Protein AF-L0S6R4-F1 (afdb_monomer_lite)

Organism: Tepidanaerobacter acetatoxydans (strain DSM 21804 / JCM 16047 / Re1) (NCBI:txid1209989)

Foldseek 3Di:
DAAEAELVNVVVVQPAQEEEAEANYDYDPRNLQVCVVSNHFYYHHNRTDDRNPPPPVPVLPDDDDDDDDDDDVCPVVVVVVVCVVVVND

Sequence (89 aa):
MEILVTLDVLKQHKGEEIIEFPPGTLITKEARIYAAKQGMKLYVGKQQVPEPGYSNGISSVRAVISVIGEDRVGIIAGISDVLAKSNVD

Radius of gyration: 22.95 Å; chains: 1; bounding box: 52×25×52 Å

Structure (mmCIF, N/CA/C/O backbone):
data_AF-L0S6R4-F1
#
_entry.id   AF-L0S6R4-F1
#
loop_
_atom_site.group_PDB
_atom_site.id
_atom_site.type_symbol
_atom_site.label_atom_id
_atom_site.label_alt_id
_atom_site.label_comp_id
_atom_site.label_asym_id
_atom_site.label_entity_id
_atom_site.label_seq_id
_atom_site.pdbx_PDB_ins_code
_atom_site.Cartn_x
_atom_site.Cartn_y
_atom_site.Cartn_z
_atom_site.occupancy
_atom_site.B_iso_or_equiv
_atom_site.auth_seq_id
_atom_site.auth_comp_id
_atom_site.auth_asym_id
_atom_site.auth_atom_id
_atom_site.pdbx_PDB_model_num
ATOM 1 N N . MET A 1 1 ? -23.303 -7.856 3.529 1.00 56.94 1 MET A N 1
ATOM 2 C CA . MET A 1 1 ? -23.160 -6.386 3.573 1.00 56.94 1 MET A CA 1
ATOM 3 C C . MET A 1 1 ? -21.765 -6.105 4.084 1.00 56.94 1 MET A C 1
ATOM 5 O O . MET A 1 1 ? -21.446 -6.593 5.158 1.00 56.94 1 MET A O 1
ATOM 9 N N . GLU A 1 2 ? -20.939 -5.418 3.302 1.00 69.81 2 GLU A N 1
ATOM 10 C CA . GLU A 1 2 ? -19.615 -4.964 3.743 1.00 69.81 2 GLU A CA 1
ATOM 11 C C . GLU A 1 2 ? -19.752 -3.533 4.269 1.00 69.81 2 GLU A C 1
ATOM 13 O O . GLU A 1 2 ? -20.358 -2.689 3.608 1.00 69.81 2 GLU A O 1
ATOM 18 N N . ILE A 1 3 ? -19.243 -3.265 5.471 1.00 84.31 3 ILE A N 1
ATOM 19 C CA . ILE A 1 3 ? -19.258 -1.925 6.078 1.00 84.31 3 ILE A CA 1
ATOM 20 C C . ILE A 1 3 ? -17.844 -1.361 5.966 1.00 84.31 3 ILE A C 1
ATOM 22 O O . ILE A 1 3 ? -16.905 -1.986 6.443 1.00 84.31 3 ILE A O 1
ATOM 26 N N . LEU A 1 4 ? -17.666 -0.199 5.335 1.00 87.94 4 LEU A N 1
ATOM 27 C CA . LEU A 1 4 ? -16.353 0.434 5.191 1.00 87.94 4 LEU A CA 1
ATOM 28 C C . LEU A 1 4 ? -16.171 1.532 6.242 1.00 87.94 4 LEU A C 1
ATOM 30 O O . LEU A 1 4 ? -16.869 2.544 6.223 1.00 87.94 4 LEU A O 1
ATOM 34 N N . VAL A 1 5 ? -15.194 1.357 7.125 1.00 89.50 5 VAL A N 1
ATOM 35 C CA . VAL A 1 5 ? -14.798 2.348 8.128 1.00 89.50 5 VAL A CA 1
ATOM 36 C C . VAL A 1 5 ? -13.590 3.116 7.616 1.00 89.50 5 VAL A C 1
ATOM 38 O O . VAL A 1 5 ? -12.492 2.574 7.455 1.00 89.50 5 VAL A O 1
ATOM 41 N N . THR A 1 6 ? -13.806 4.403 7.368 1.00 90.50 6 THR A N 1
ATOM 42 C CA . THR A 1 6 ? -12.782 5.354 6.938 1.00 90.50 6 THR A CA 1
ATOM 43 C C . THR A 1 6 ? -12.284 6.191 8.115 1.00 90.50 6 THR A C 1
ATOM 45 O O . THR A 1 6 ? -12.801 6.129 9.233 1.00 90.50 6 THR A O 1
ATOM 48 N N . LEU A 1 7 ? -11.261 7.008 7.861 1.00 88.44 7 LEU A N 1
ATOM 49 C CA . LEU A 1 7 ? -10.696 7.920 8.851 1.00 88.44 7 LEU A CA 1
ATOM 50 C C . LEU A 1 7 ? -11.752 8.850 9.472 1.00 88.44 7 LEU A C 1
ATOM 52 O O . LEU A 1 7 ? -11.705 9.112 10.671 1.00 88.44 7 LEU A O 1
ATOM 56 N N . ASP A 1 8 ? -12.690 9.355 8.673 1.00 89.19 8 ASP A N 1
ATOM 57 C CA . ASP A 1 8 ? -13.675 10.326 9.155 1.00 89.19 8 ASP A CA 1
ATOM 58 C C . ASP A 1 8 ? -14.685 9.704 10.117 1.00 89.19 8 ASP A C 1
ATOM 60 O O . ASP A 1 8 ? -15.104 10.370 11.058 1.00 89.19 8 ASP A O 1
ATOM 64 N N . VAL A 1 9 ? -14.983 8.411 9.954 1.00 87.94 9 VAL A N 1
ATOM 65 C CA . VAL A 1 9 ? -15.790 7.649 10.915 1.00 87.94 9 VAL A CA 1
ATOM 66 C C . VAL A 1 9 ? -15.061 7.571 12.259 1.00 87.94 9 VAL A C 1
ATOM 68 O O . VAL A 1 9 ? -15.634 7.907 13.288 1.00 87.94 9 VAL A O 1
ATOM 71 N N . LEU A 1 10 ? -13.766 7.237 12.271 1.00 88.12 10 LEU A N 1
ATOM 72 C CA . LEU A 1 10 ? -13.000 7.158 13.525 1.00 88.12 10 LEU A CA 1
ATOM 73 C C . LEU A 1 10 ? -12.812 8.510 14.223 1.00 88.12 10 LEU A C 1
ATOM 75 O O . LEU A 1 10 ? -12.729 8.556 15.447 1.00 88.12 10 LEU A O 1
ATOM 79 N N . LYS A 1 11 ? -12.776 9.622 13.482 1.00 87.69 11 LYS A N 1
ATOM 80 C CA . LYS A 1 11 ? -12.724 10.965 14.087 1.00 87.69 11 LYS A CA 1
ATOM 81 C C . LYS A 1 11 ? -13.985 11.307 14.885 1.00 87.69 11 LYS A C 1
ATOM 83 O O . LYS A 1 11 ? -13.903 12.154 15.771 1.00 87.69 11 LYS A O 1
ATOM 88 N N . GLN A 1 12 ? -15.130 10.695 14.575 1.00 87.62 12 GLN A N 1
ATOM 89 C CA . GLN A 1 12 ? -16.374 10.909 15.326 1.00 87.62 12 GLN A CA 1
ATOM 90 C C . GLN A 1 12 ? -16.332 10.238 16.705 1.00 87.62 12 GLN A C 1
ATOM 92 O O . GLN A 1 12 ? -16.944 10.741 17.639 1.00 87.62 12 GLN A O 1
ATOM 97 N N . HIS A 1 13 ? -15.526 9.185 16.855 1.00 81.75 13 HIS A N 1
ATOM 98 C CA . HIS A 1 13 ? -15.298 8.444 18.102 1.00 81.75 13 HIS A CA 1
ATOM 99 C C . HIS A 1 13 ? -14.086 8.969 18.893 1.00 81.75 13 HIS A C 1
ATOM 101 O O . HIS A 1 13 ? -13.392 8.238 19.604 1.00 81.75 13 HIS A O 1
ATOM 107 N N . LYS A 1 14 ? -13.762 10.258 18.736 1.00 76.19 14 LYS A N 1
ATOM 108 C CA . LYS A 1 14 ? -12.584 10.863 19.361 1.00 76.19 14 LYS A CA 1
ATOM 109 C C . LYS A 1 14 ? -12.716 10.852 20.888 1.00 76.19 14 LYS A C 1
ATOM 111 O O . LYS A 1 14 ? -13.571 11.535 21.440 1.00 76.19 14 LYS A O 1
ATOM 116 N N . GLY A 1 15 ? -11.797 10.151 21.552 1.00 77.06 15 GLY A N 1
ATOM 117 C CA . GLY A 1 15 ? -11.746 10.027 23.014 1.00 77.06 15 GLY A CA 1
ATOM 118 C C . GLY A 1 15 ? -12.177 8.658 23.541 1.00 77.06 15 GLY A C 1
ATOM 119 O O . GLY A 1 15 ? -11.990 8.393 24.724 1.00 77.06 15 GLY A O 1
ATOM 120 N N . GLU A 1 16 ? -12.699 7.779 22.683 1.00 85.88 16 GLU A N 1
ATOM 121 C CA . GLU A 1 16 ? -12.972 6.387 23.040 1.00 85.88 16 GLU A CA 1
ATOM 122 C C . GLU A 1 16 ? -11.684 5.554 22.971 1.00 85.88 16 GLU A C 1
ATOM 124 O O . GLU A 1 16 ? -10.959 5.599 21.980 1.00 85.88 16 GLU A O 1
ATOM 129 N N . GLU A 1 17 ? -11.387 4.781 24.018 1.00 84.31 17 GLU A N 1
ATOM 130 C CA . GLU A 1 17 ? -10.195 3.918 24.059 1.00 84.31 17 GLU A CA 1
ATOM 131 C C . GLU A 1 17 ? -10.411 2.600 23.293 1.00 84.31 17 GLU A C 1
ATOM 133 O O . GLU A 1 17 ? -9.464 2.015 22.768 1.00 84.31 17 GLU A O 1
ATOM 138 N N . ILE A 1 18 ? -11.657 2.124 23.211 1.00 89.19 18 ILE A N 1
ATOM 139 C CA . ILE A 1 18 ? -12.027 0.852 22.583 1.00 89.19 18 ILE A CA 1
ATOM 140 C C . ILE A 1 18 ? -13.232 1.082 21.676 1.00 89.19 18 ILE A C 1
ATOM 142 O O . ILE A 1 18 ? -14.261 1.555 22.145 1.00 89.19 18 ILE A O 1
ATOM 146 N N . ILE A 1 19 ? -13.109 0.706 20.402 1.00 90.25 19 ILE A N 1
ATOM 147 C CA . ILE A 1 19 ? -14.177 0.833 19.402 1.00 90.25 19 ILE A CA 1
ATOM 148 C C . ILE A 1 19 ? -14.423 -0.540 18.775 1.00 90.25 19 ILE A C 1
ATOM 150 O O . ILE A 1 19 ? -13.498 -1.158 18.240 1.00 90.25 19 ILE A O 1
ATOM 154 N N . GLU A 1 20 ? -15.669 -1.010 18.818 1.00 91.50 20 GLU A N 1
ATOM 155 C CA . GLU A 1 20 ? -16.091 -2.295 18.254 1.00 91.50 20 GLU A CA 1
ATOM 156 C C . GLU A 1 20 ? -17.038 -2.085 17.068 1.00 91.50 20 GLU A C 1
ATOM 158 O O . GLU A 1 20 ? -18.048 -1.389 17.158 1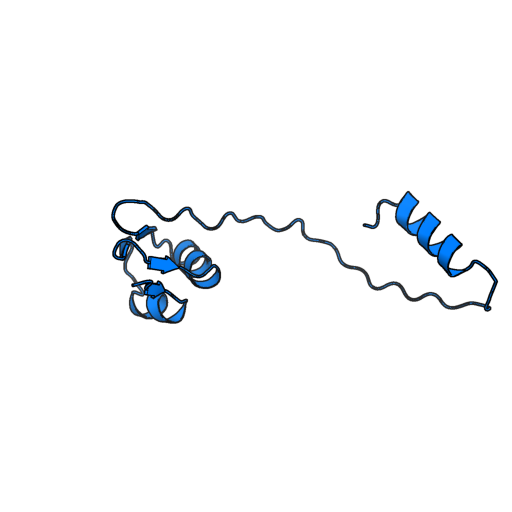.00 91.50 20 GLU A O 1
ATOM 163 N N . PHE A 1 21 ? -16.709 -2.713 15.944 1.00 90.38 21 PHE A N 1
ATOM 164 C CA . PHE A 1 21 ? -17.520 -2.728 14.734 1.00 90.38 21 PHE A CA 1
ATOM 165 C C . PHE A 1 21 ? -18.125 -4.115 14.510 1.00 90.38 21 PHE A C 1
ATOM 167 O O . PHE A 1 21 ? -17.519 -5.115 14.889 1.00 90.38 21 PHE A O 1
ATOM 174 N N . PRO A 1 22 ? -19.287 -4.231 13.849 1.00 89.56 22 PRO A N 1
ATOM 175 C CA . PRO A 1 22 ? -19.879 -5.531 13.547 1.00 89.56 22 PRO A CA 1
ATOM 176 C C . PRO A 1 22 ? -19.000 -6.376 12.597 1.00 89.56 22 PRO A C 1
ATOM 178 O O . PRO A 1 22 ? -18.221 -5.825 11.811 1.00 89.56 22 PRO A O 1
ATOM 181 N N . PRO A 1 23 ? -19.133 -7.719 12.614 1.00 88.12 23 PRO A N 1
ATOM 182 C CA . PRO A 1 23 ? -18.467 -8.600 11.652 1.00 88.12 23 PRO A CA 1
ATOM 183 C C . PRO A 1 23 ? -18.784 -8.218 10.197 1.00 88.12 23 PRO A C 1
ATOM 185 O O . PRO A 1 23 ? -19.905 -7.822 9.889 1.00 88.12 23 PRO A O 1
ATOM 188 N N . GLY A 1 24 ? -17.809 -8.361 9.293 1.00 86.38 24 GLY A N 1
ATOM 189 C CA . GLY A 1 24 ? -17.943 -7.922 7.892 1.00 86.38 24 GLY A CA 1
ATOM 190 C C . GLY A 1 24 ? -17.578 -6.450 7.657 1.00 86.38 24 GLY A C 1
ATOM 191 O O . GLY A 1 24 ? -17.827 -5.914 6.577 1.00 86.38 24 GLY A O 1
ATOM 192 N N . THR A 1 25 ? -16.979 -5.798 8.657 1.00 90.38 25 THR A N 1
ATOM 193 C CA . THR A 1 25 ? -16.444 -4.440 8.537 1.00 90.38 25 THR A CA 1
ATOM 194 C C . THR A 1 25 ? -15.013 -4.454 7.993 1.00 90.38 25 THR A C 1
ATOM 196 O O . THR A 1 25 ? -14.146 -5.157 8.511 1.00 90.38 25 THR A O 1
ATOM 199 N N . LEU A 1 26 ? -14.753 -3.635 6.976 1.00 88.06 26 LEU A N 1
ATOM 200 C CA . LEU A 1 26 ? -13.433 -3.331 6.437 1.00 88.06 26 LEU A CA 1
ATOM 201 C C . LEU A 1 26 ? -12.976 -1.976 6.970 1.00 88.06 26 LEU A C 1
ATOM 203 O O . LEU A 1 26 ? -13.691 -0.985 6.866 1.00 88.06 26 LEU A O 1
ATOM 207 N N . ILE A 1 27 ? -11.765 -1.917 7.515 1.00 89.50 27 ILE A N 1
ATOM 208 C CA . ILE A 1 27 ? -11.189 -0.683 8.058 1.00 89.50 27 ILE A CA 1
ATOM 209 C C . ILE A 1 27 ? -10.024 -0.270 7.167 1.00 89.50 27 ILE A C 1
ATOM 211 O O . ILE A 1 27 ? -9.107 -1.063 6.923 1.00 89.50 27 ILE A O 1
ATOM 215 N N . THR A 1 28 ? -10.035 0.974 6.687 1.00 88.50 28 THR A N 1
ATOM 216 C CA . THR A 1 28 ? -8.960 1.454 5.812 1.00 88.50 28 THR A CA 1
ATOM 217 C C . THR A 1 28 ? -7.619 1.531 6.545 1.00 88.50 28 THR A C 1
ATOM 219 O O . THR A 1 28 ? -7.528 1.540 7.778 1.00 88.50 28 THR A O 1
ATOM 222 N N . LYS A 1 29 ? -6.522 1.570 5.782 1.00 86.25 29 LYS A N 1
ATOM 223 C CA . LYS A 1 29 ? -5.169 1.667 6.346 1.00 86.25 29 LYS A CA 1
ATOM 224 C C . LYS A 1 29 ? -4.997 2.961 7.144 1.00 86.25 29 LYS A C 1
ATOM 226 O O . LYS A 1 29 ? -4.447 2.941 8.240 1.00 86.25 29 LYS A O 1
ATOM 231 N N . GLU A 1 30 ? -5.507 4.064 6.617 1.00 86.25 30 GLU A N 1
ATOM 232 C CA . GLU A 1 30 ? -5.436 5.401 7.205 1.00 86.25 30 GLU A CA 1
ATOM 233 C C . GLU A 1 30 ? -6.201 5.455 8.529 1.00 86.25 30 GLU A C 1
ATOM 235 O O . GLU A 1 30 ? -5.707 6.014 9.507 1.00 86.25 30 GLU A O 1
ATOM 240 N N . ALA A 1 31 ? -7.375 4.818 8.574 1.00 88.50 31 ALA A N 1
ATOM 241 C CA . ALA A 1 31 ? -8.189 4.690 9.774 1.00 88.50 31 ALA A CA 1
ATOM 242 C C . ALA A 1 31 ? -7.440 3.911 10.872 1.00 88.50 31 ALA A C 1
ATOM 244 O O . ALA A 1 31 ? -7.306 4.395 11.996 1.00 88.50 31 ALA A O 1
ATOM 245 N N . ARG A 1 32 ? -6.838 2.762 10.530 1.00 87.62 32 ARG A N 1
ATOM 246 C CA . ARG A 1 32 ? -6.004 1.989 11.469 1.00 87.62 32 ARG A CA 1
ATOM 247 C C . ARG A 1 32 ? -4.818 2.793 12.009 1.00 87.62 32 ARG A C 1
ATOM 249 O O . ARG A 1 32 ? -4.539 2.737 13.202 1.00 87.62 32 ARG A O 1
ATOM 256 N N . ILE A 1 33 ? -4.135 3.555 11.150 1.00 86.31 33 ILE A N 1
ATOM 257 C CA . ILE A 1 33 ? -3.005 4.413 11.554 1.00 86.31 33 ILE A CA 1
ATOM 258 C C . ILE A 1 33 ? -3.467 5.501 12.523 1.00 86.31 33 ILE A C 1
ATOM 260 O O . ILE A 1 33 ? -2.786 5.781 13.508 1.00 86.31 33 ILE A O 1
ATOM 264 N N . TYR A 1 34 ? -4.613 6.122 12.256 1.00 87.50 34 TYR A N 1
ATOM 265 C CA . TYR A 1 34 ? -5.168 7.141 13.136 1.00 87.50 34 TYR A CA 1
ATOM 266 C C . TYR A 1 34 ? -5.536 6.579 14.509 1.00 87.50 34 TYR A C 1
ATOM 268 O O . TYR A 1 34 ? -5.115 7.150 15.513 1.00 87.50 34 TYR A O 1
ATOM 276 N N . ALA A 1 35 ? -6.234 5.441 14.552 1.00 88.44 35 ALA A N 1
ATOM 277 C CA . ALA A 1 35 ? -6.571 4.762 15.800 1.00 88.44 35 ALA A CA 1
ATOM 278 C C . ALA A 1 35 ? -5.323 4.455 16.637 1.00 88.44 35 ALA A C 1
ATOM 280 O O . ALA A 1 35 ? -5.256 4.858 17.796 1.00 88.44 35 ALA A O 1
ATOM 281 N N . ALA A 1 36 ? -4.292 3.861 16.027 1.00 85.50 36 ALA A N 1
ATOM 282 C CA . ALA A 1 36 ? -3.032 3.566 16.711 1.00 85.50 36 ALA A CA 1
ATOM 283 C C . ALA A 1 36 ? -2.358 4.831 17.274 1.00 85.50 36 ALA A C 1
ATOM 285 O O . ALA A 1 36 ? -1.898 4.839 18.413 1.00 85.50 36 ALA A O 1
ATOM 286 N N . LYS A 1 37 ? -2.346 5.94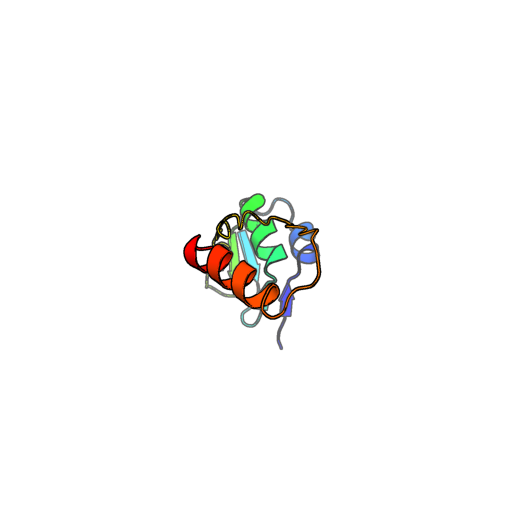1 16.519 1.00 84.94 37 LYS A N 1
ATOM 287 C CA . LYS A 1 37 ? -1.798 7.229 16.988 1.00 84.94 37 LYS A CA 1
ATOM 288 C C . LYS A 1 37 ? -2.577 7.843 18.149 1.00 84.94 37 LYS A C 1
ATOM 290 O O . LYS A 1 37 ? -2.008 8.632 18.896 1.00 84.94 37 LYS A O 1
ATOM 295 N N . GLN A 1 38 ? -3.871 7.561 18.252 1.00 85.62 38 GLN A N 1
ATOM 296 C CA . GLN A 1 38 ? -4.731 8.055 19.327 1.00 85.62 38 GLN A CA 1
ATOM 297 C C . G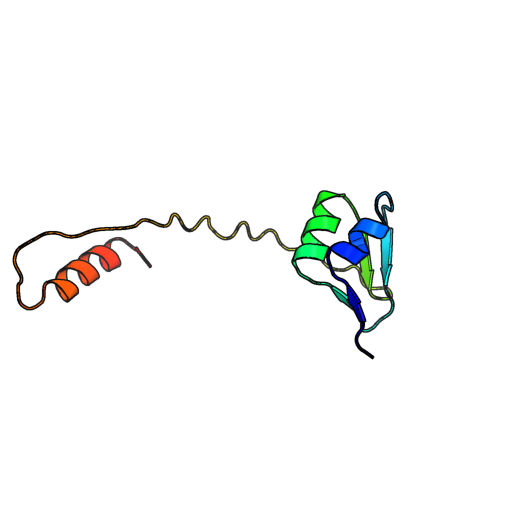LN A 1 38 ? -4.840 7.067 20.500 1.00 85.62 38 GLN A C 1
ATOM 299 O O . GLN A 1 38 ? -5.556 7.354 21.452 1.00 85.62 38 GLN A O 1
ATOM 304 N N . GLY A 1 39 ? -4.148 5.920 20.448 1.00 84.69 39 GLY A N 1
ATOM 305 C CA . GLY A 1 39 ? -4.242 4.877 21.473 1.00 84.69 39 GLY A CA 1
ATOM 306 C C . GLY A 1 39 ? -5.570 4.111 21.467 1.00 84.69 39 GLY A C 1
ATOM 307 O O . GLY A 1 39 ? -5.913 3.484 22.463 1.00 84.69 39 GLY A O 1
ATOM 308 N N . MET A 1 40 ? -6.320 4.159 20.363 1.00 88.88 40 MET A N 1
ATOM 309 C CA . MET A 1 40 ? -7.610 3.481 20.218 1.00 88.88 40 MET A CA 1
ATOM 310 C C . MET A 1 40 ? -7.408 2.014 19.821 1.00 88.88 40 MET A C 1
ATOM 312 O O . MET A 1 40 ? -6.728 1.713 18.836 1.00 88.88 40 MET A O 1
ATOM 316 N N . LYS A 1 41 ? -8.063 1.095 20.531 1.00 89.56 41 LYS A N 1
ATOM 317 C CA . LYS A 1 41 ? -8.114 -0.334 20.199 1.00 89.56 41 LYS A CA 1
ATOM 318 C C . LYS A 1 41 ? -9.355 -0.620 19.361 1.00 89.56 41 LYS A C 1
ATOM 320 O O . LYS A 1 41 ? -10.478 -0.464 19.832 1.00 89.56 41 LYS A O 1
ATOM 325 N N . LEU A 1 42 ? -9.147 -1.057 18.123 1.00 90.56 42 LEU A N 1
ATOM 326 C CA . LEU A 1 42 ? -10.232 -1.383 17.197 1.00 90.56 42 LEU A CA 1
ATOM 327 C C . LEU A 1 42 ? -10.549 -2.883 17.235 1.00 90.56 42 LEU A C 1
ATOM 329 O O . LEU A 1 42 ? -9.636 -3.709 17.196 1.00 90.56 42 LEU A O 1
ATOM 333 N N . TYR A 1 43 ? -11.833 -3.227 17.234 1.00 90.25 43 TYR A N 1
ATOM 334 C CA . TYR A 1 43 ? -12.337 -4.598 17.158 1.00 90.25 43 TYR A CA 1
ATOM 335 C C . TYR A 1 43 ? -13.338 -4.733 16.007 1.00 90.25 43 TYR A C 1
ATOM 337 O O . TYR A 1 43 ? -14.129 -3.828 15.755 1.00 90.25 43 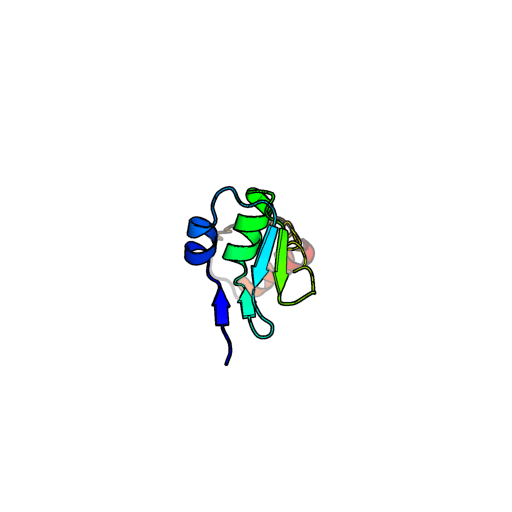TYR A O 1
ATOM 345 N N . VAL A 1 44 ? -13.298 -5.858 15.295 1.00 89.31 44 VAL A N 1
ATOM 346 C CA . VAL A 1 44 ? -14.314 -6.244 14.303 1.00 89.31 44 VAL A CA 1
ATOM 347 C C . VAL A 1 44 ? -14.937 -7.557 14.768 1.00 89.31 44 VAL A C 1
ATOM 349 O O . VAL A 1 44 ? -14.282 -8.601 14.812 1.00 89.31 44 VAL A O 1
ATOM 352 N N . GLY A 1 45 ? -16.202 -7.493 15.182 1.00 85.75 45 GLY A N 1
ATOM 353 C CA . GLY A 1 45 ? -16.798 -8.481 16.069 1.00 85.75 45 GLY A CA 1
ATOM 354 C C . GLY A 1 45 ? -15.924 -8.635 17.312 1.00 85.75 45 GLY A C 1
ATOM 355 O O . GLY A 1 45 ? -15.532 -7.662 17.937 1.00 85.75 45 GLY A O 1
ATOM 356 N N . LYS A 1 46 ? -15.503 -9.867 17.602 1.00 84.19 46 LYS A N 1
ATOM 357 C CA . LYS A 1 46 ? -14.649 -10.178 18.761 1.00 84.19 46 LYS A CA 1
ATOM 358 C C . LYS A 1 46 ? -13.151 -10.201 18.450 1.00 84.19 46 LYS A C 1
ATOM 360 O O . LYS A 1 46 ? -12.356 -10.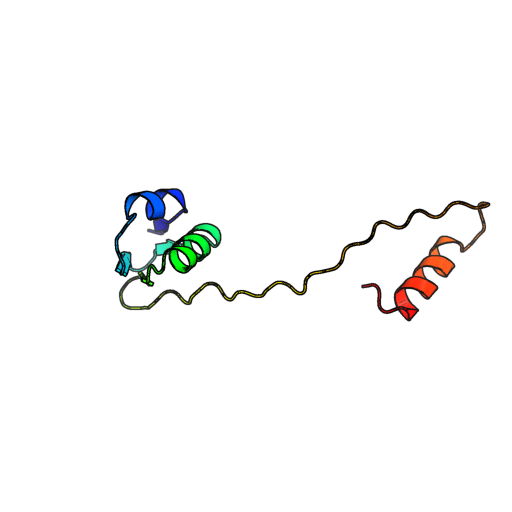564 19.314 1.00 84.19 46 LYS A O 1
ATOM 365 N N . GLN A 1 47 ? -12.757 -9.884 17.218 1.00 86.62 47 GLN A N 1
ATOM 366 C CA . GLN A 1 47 ? -11.363 -9.950 16.801 1.00 86.62 47 GLN A CA 1
ATOM 367 C C . GLN A 1 47 ? -10.736 -8.564 16.869 1.00 86.62 47 GLN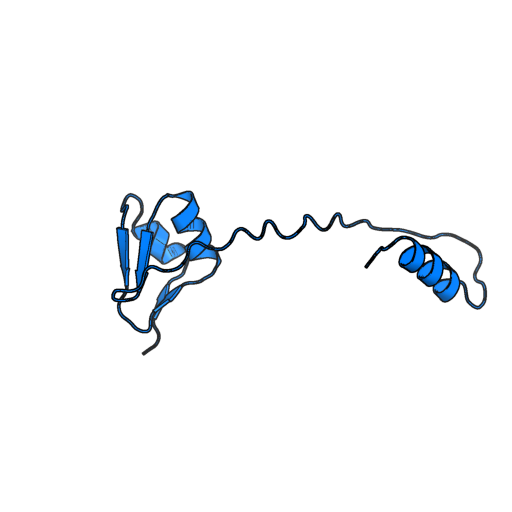 A C 1
ATOM 369 O O . GLN A 1 47 ? -11.203 -7.631 16.215 1.00 86.62 47 GLN A O 1
ATOM 374 N N . GLN A 1 48 ? -9.659 -8.436 17.647 1.00 85.94 48 GLN A N 1
ATOM 375 C CA . GLN A 1 48 ? -8.880 -7.207 17.658 1.00 85.94 48 GLN A CA 1
ATOM 376 C C . GLN A 1 48 ? -8.252 -7.007 16.280 1.00 85.94 48 GLN A C 1
ATOM 378 O O . GLN A 1 48 ? -7.602 -7.902 15.730 1.00 85.94 48 GLN A O 1
ATOM 383 N N . VAL A 1 49 ? -8.458 -5.822 15.724 1.00 85.75 49 VAL A N 1
ATOM 384 C CA . VAL A 1 49 ? -7.826 -5.415 14.478 1.00 85.75 49 VAL A CA 1
ATOM 385 C C . VAL A 1 49 ? -6.346 -5.241 14.793 1.00 85.75 49 VAL A C 1
ATOM 387 O O . VAL A 1 49 ? -6.015 -4.465 15.694 1.00 85.75 49 VAL A O 1
ATOM 390 N N . PRO A 1 50 ? -5.449 -5.957 14.095 1.00 79.62 50 PRO A N 1
ATOM 391 C CA . PRO A 1 50 ? -4.029 -5.831 14.355 1.00 79.62 50 PRO A CA 1
ATOM 392 C C . PRO A 1 50 ? -3.624 -4.378 14.147 1.00 79.62 50 PRO A C 1
ATOM 394 O O . PRO A 1 50 ? -4.054 -3.737 13.175 1.00 79.62 50 PRO A O 1
ATOM 397 N N . GLU A 1 51 ? -2.795 -3.873 15.061 1.00 72.50 51 GLU A N 1
ATOM 398 C CA . GLU A 1 51 ? -2.175 -2.571 14.873 1.00 72.50 51 GLU A CA 1
ATOM 399 C C . GLU A 1 51 ? -1.538 -2.547 13.484 1.00 72.50 51 GLU A C 1
ATOM 401 O O . GLU A 1 51 ? -0.976 -3.560 13.040 1.00 72.50 51 GLU A O 1
ATOM 406 N N . PRO A 1 52 ? -1.678 -1.436 12.740 1.00 68.50 52 PRO A N 1
ATOM 407 C CA . PRO A 1 52 ? -0.997 -1.322 11.472 1.00 68.50 52 PRO A CA 1
ATOM 408 C C . PRO A 1 52 ? 0.474 -1.548 11.779 1.00 68.50 52 PRO A C 1
ATOM 410 O O . PRO A 1 52 ? 1.073 -0.785 12.535 1.00 68.50 52 PRO A O 1
ATOM 413 N N . GLY A 1 53 ? 1.033 -2.625 11.224 1.00 55.81 53 GLY A N 1
ATOM 414 C CA . GLY A 1 53 ? 2.461 -2.825 11.268 1.00 55.81 53 GLY A CA 1
ATOM 415 C C . GLY A 1 53 ? 3.059 -1.543 10.725 1.00 55.81 53 GLY A C 1
ATOM 416 O O . GLY A 1 53 ? 2.897 -1.234 9.541 1.00 55.81 53 GLY A O 1
ATOM 417 N N . TYR A 1 54 ? 3.721 -0.782 11.591 1.00 50.66 54 TYR A N 1
ATOM 418 C CA . TYR A 1 54 ? 4.760 0.109 11.143 1.00 50.66 54 TYR A CA 1
ATOM 419 C C . TYR A 1 54 ? 5.840 -0.825 10.594 1.00 50.66 54 TYR A C 1
ATOM 421 O O . TYR A 1 54 ? 6.899 -1.010 11.179 1.00 50.66 54 TYR A O 1
ATOM 429 N N . SER A 1 55 ? 5.617 -1.365 9.392 1.00 47.16 55 SER A N 1
ATOM 430 C CA . SER A 1 55 ? 6.658 -1.201 8.410 1.00 47.16 55 SER A CA 1
ATOM 431 C C . SER A 1 55 ? 6.843 0.313 8.371 1.00 47.16 55 SER A C 1
ATOM 433 O O . SER A 1 55 ? 6.153 1.023 7.635 1.00 47.16 55 SER A O 1
ATOM 435 N N . ASN A 1 56 ? 7.740 0.824 9.220 1.00 46.50 56 ASN A N 1
ATOM 436 C CA . ASN A 1 56 ? 8.705 1.787 8.745 1.00 46.50 56 ASN A CA 1
ATOM 437 C C . ASN A 1 56 ? 9.167 1.159 7.442 1.00 46.50 56 ASN A C 1
ATOM 439 O O . ASN A 1 56 ? 9.995 0.249 7.458 1.00 46.50 56 ASN A O 1
ATOM 443 N N . GLY A 1 57 ? 8.473 1.494 6.345 1.00 47.84 57 GLY A N 1
ATOM 444 C CA . GLY A 1 57 ? 8.923 1.135 5.023 1.00 47.84 57 GLY A CA 1
ATOM 445 C C . GLY A 1 57 ? 10.362 1.568 5.069 1.00 47.84 57 GLY A C 1
ATOM 446 O O . GLY A 1 57 ? 10.609 2.712 5.468 1.00 47.84 57 GLY A O 1
ATOM 447 N N . ILE A 1 58 ? 11.273 0.614 4.865 1.00 53.75 58 ILE A N 1
ATOM 448 C CA . ILE A 1 58 ? 12.703 0.877 4.750 1.00 53.75 58 ILE A CA 1
ATOM 449 C C . ILE A 1 58 ? 12.767 2.218 4.053 1.00 53.75 58 ILE A C 1
ATOM 451 O O . ILE A 1 58 ? 12.162 2.335 2.985 1.00 53.75 58 ILE A O 1
ATOM 455 N N . SER A 1 59 ? 13.270 3.246 4.745 1.00 56.84 59 SER A N 1
ATOM 456 C CA . SER A 1 59 ? 13.289 4.602 4.215 1.00 56.84 59 SER A CA 1
ATOM 457 C C . SER A 1 59 ? 14.048 4.480 2.911 1.00 56.84 59 SER A C 1
ATOM 459 O O . SER A 1 59 ? 15.272 4.401 2.937 1.00 56.84 59 SER A O 1
ATOM 461 N N . SER A 1 60 ? 13.331 4.315 1.797 1.00 63.19 60 SER A N 1
ATOM 462 C CA . SER A 1 60 ? 13.938 4.122 0.498 1.00 63.19 60 SER A CA 1
ATOM 463 C C . SER A 1 60 ? 14.507 5.494 0.239 1.00 63.19 60 SER A C 1
ATOM 465 O O . SER A 1 60 ? 13.751 6.424 -0.054 1.00 63.19 60 SER A O 1
ATOM 467 N N . VAL A 1 61 ? 15.789 5.672 0.533 1.00 71.06 61 VAL A N 1
ATOM 468 C CA . VAL A 1 61 ? 16.480 6.923 0.280 1.00 71.06 61 VAL A CA 1
ATOM 469 C C . VAL A 1 61 ? 16.464 7.053 -1.234 1.00 71.06 61 VAL A C 1
ATOM 471 O O . VAL A 1 61 ? 17.205 6.375 -1.934 1.00 71.06 61 VAL A O 1
ATOM 474 N N . ARG A 1 62 ? 15.518 7.842 -1.746 1.00 76.56 62 ARG A N 1
ATOM 475 C CA . ARG A 1 62 ? 15.353 8.062 -3.180 1.00 76.56 62 ARG A CA 1
ATOM 476 C C . ARG A 1 62 ? 16.299 9.174 -3.588 1.00 76.56 62 ARG A C 1
ATOM 478 O O . ARG A 1 62 ? 16.290 10.243 -2.982 1.00 76.56 62 ARG A O 1
ATOM 485 N N . ALA A 1 63 ? 17.074 8.927 -4.632 1.00 80.19 63 ALA A N 1
ATOM 486 C CA . ALA A 1 63 ? 17.942 9.916 -5.246 1.00 80.19 63 ALA A CA 1
ATOM 487 C C . ALA A 1 63 ? 17.514 10.144 -6.699 1.00 80.19 63 ALA A C 1
ATOM 489 O O . ALA A 1 63 ? 17.082 9.216 -7.381 1.00 80.19 63 ALA A O 1
ATOM 490 N N . VAL A 1 64 ? 17.639 11.385 -7.171 1.00 87.88 64 VAL A N 1
ATOM 491 C CA . VAL A 1 64 ? 17.501 11.726 -8.591 1.00 87.88 64 VAL A CA 1
ATOM 492 C C . VAL A 1 64 ? 18.903 11.945 -9.140 1.00 87.88 64 VAL A C 1
ATOM 494 O O . VAL A 1 64 ? 19.634 12.797 -8.638 1.00 87.88 64 VAL A O 1
ATOM 497 N N . ILE A 1 65 ? 19.277 11.177 -10.161 1.00 86.25 65 ILE A N 1
ATOM 498 C CA . ILE A 1 65 ? 20.592 11.250 -10.803 1.00 86.25 65 ILE A CA 1
ATOM 499 C C . ILE A 1 65 ? 20.396 11.806 -12.212 1.00 86.25 65 ILE A C 1
ATOM 501 O O . ILE A 1 65 ? 19.630 11.257 -12.999 1.00 86.25 65 ILE A O 1
ATOM 505 N N . SER A 1 66 ? 21.081 12.904 -12.526 1.00 92.31 66 SER A N 1
ATOM 506 C CA . SER A 1 66 ? 21.146 13.464 -13.880 1.00 92.31 66 SER A CA 1
ATOM 507 C C . SER A 1 66 ? 22.535 13.218 -14.459 1.00 92.31 66 SER A C 1
ATOM 509 O O . SER A 1 66 ? 23.532 13.521 -13.806 1.00 92.31 66 SER A O 1
ATOM 511 N N . VAL A 1 67 ? 22.600 12.678 -15.677 1.00 88.75 67 VAL A N 1
ATOM 512 C CA . VAL A 1 67 ? 23.856 12.399 -16.387 1.00 88.75 67 VAL A CA 1
ATOM 513 C C . VAL A 1 67 ? 23.935 13.299 -17.615 1.00 88.75 67 VAL A C 1
ATOM 515 O O . VAL A 1 67 ? 22.986 13.364 -18.392 1.00 88.75 67 VAL A O 1
ATOM 518 N N . ILE A 1 68 ? 25.058 14.000 -17.781 1.00 93.19 68 ILE A N 1
ATOM 519 C CA . ILE A 1 68 ? 25.311 14.917 -18.899 1.00 93.19 68 ILE A CA 1
ATOM 520 C C . ILE A 1 68 ? 26.634 14.510 -19.546 1.00 93.19 68 ILE A C 1
ATOM 522 O O . ILE A 1 68 ? 27.652 14.416 -18.863 1.00 93.19 68 ILE A O 1
ATOM 526 N N . GLY A 1 69 ? 26.621 14.267 -20.854 1.00 89.88 69 GLY A N 1
ATOM 527 C CA . GLY A 1 69 ? 27.796 13.850 -21.611 1.00 89.88 69 GLY A CA 1
ATOM 528 C C . GLY A 1 69 ? 27.493 13.684 -23.098 1.00 89.88 69 GLY A C 1
ATOM 529 O O . GLY A 1 69 ? 26.366 13.899 -23.538 1.00 89.88 69 GLY A O 1
ATOM 530 N N . GLU A 1 70 ? 28.514 13.317 -23.867 1.00 92.56 70 GLU A N 1
ATOM 531 C CA . GLU A 1 70 ? 28.374 13.007 -25.293 1.00 92.56 70 GLU A CA 1
ATOM 532 C C . GLU A 1 70 ? 27.557 11.728 -25.506 1.00 92.56 70 GLU A C 1
ATOM 534 O O . GLU A 1 70 ? 27.741 10.745 -24.783 1.00 92.56 70 GLU A O 1
ATOM 539 N N . ASP A 1 71 ? 26.703 11.722 -26.533 1.00 92.69 71 ASP A N 1
ATOM 540 C CA . ASP A 1 71 ? 25.960 10.522 -26.913 1.00 92.69 71 ASP A CA 1
ATOM 541 C C . ASP A 1 71 ? 26.912 9.434 -27.423 1.00 92.69 71 ASP A C 1
ATOM 543 O O . ASP A 1 71 ? 27.752 9.662 -28.300 1.00 92.69 71 ASP A O 1
ATOM 547 N N . ARG A 1 72 ? 26.799 8.241 -26.837 1.00 92.38 72 ARG A N 1
ATOM 548 C CA . ARG A 1 72 ? 27.645 7.088 -27.147 1.00 92.38 72 ARG A CA 1
ATOM 549 C C . ARG A 1 72 ? 26.816 5.817 -27.118 1.00 92.38 72 ARG A C 1
ATOM 551 O O . ARG A 1 72 ? 26.018 5.585 -26.208 1.00 92.38 72 ARG A O 1
ATOM 558 N N . VAL A 1 73 ? 27.072 4.939 -28.085 1.00 94.19 73 VAL A N 1
ATOM 559 C CA . VAL A 1 73 ? 26.457 3.609 -28.127 1.00 94.19 73 VAL A CA 1
ATOM 560 C C . VAL A 1 73 ? 26.764 2.873 -26.821 1.00 94.19 73 VAL A C 1
ATOM 562 O O . VAL A 1 73 ? 27.921 2.741 -26.429 1.00 94.19 73 VAL A O 1
ATOM 565 N N . GLY A 1 74 ? 25.716 2.405 -26.142 1.00 92.06 74 GLY A N 1
ATOM 566 C CA . GLY A 1 74 ? 25.839 1.666 -24.884 1.00 92.06 74 GLY A CA 1
ATOM 567 C C . GLY A 1 74 ? 25.942 2.527 -23.621 1.00 92.06 74 GLY A C 1
ATOM 568 O O . GLY A 1 74 ? 26.107 1.964 -22.542 1.00 92.06 74 GLY A O 1
ATOM 569 N N . ILE A 1 75 ? 25.794 3.855 -23.708 1.00 91.00 75 ILE A N 1
ATOM 570 C CA . ILE A 1 75 ? 25.882 4.745 -22.536 1.00 91.00 75 ILE A CA 1
ATOM 571 C C . ILE A 1 75 ? 24.877 4.379 -21.432 1.00 91.00 75 ILE A C 1
ATOM 573 O O . ILE A 1 75 ? 25.245 4.317 -20.261 1.00 91.00 75 ILE A O 1
ATOM 577 N N . ILE A 1 76 ? 23.640 4.029 -21.803 1.00 89.75 76 ILE A N 1
ATOM 578 C CA . ILE A 1 76 ? 22.604 3.589 -20.855 1.00 89.75 76 ILE A CA 1
ATOM 579 C C . ILE A 1 76 ? 23.023 2.281 -20.172 1.00 89.75 76 ILE A C 1
ATOM 581 O O . ILE A 1 76 ? 22.948 2.182 -18.953 1.00 89.75 76 ILE A O 1
ATOM 585 N N . ALA A 1 77 ? 23.528 1.306 -20.936 1.00 92.69 77 ALA A N 1
ATOM 586 C CA . ALA A 1 77 ? 23.965 0.018 -20.397 1.00 92.69 77 ALA A CA 1
ATOM 587 C C . ALA A 1 77 ? 25.137 0.172 -19.414 1.00 92.69 77 ALA A C 1
ATOM 589 O O . ALA A 1 77 ? 25.144 -0.467 -18.365 1.00 92.69 77 ALA A O 1
ATOM 590 N N . GLY A 1 78 ? 26.089 1.060 -19.718 1.00 92.62 78 GLY A N 1
ATOM 591 C CA . GLY A 1 78 ? 27.200 1.372 -18.819 1.00 92.62 78 GLY A CA 1
ATOM 592 C C . GLY A 1 78 ? 26.741 2.005 -17.503 1.00 92.62 78 GLY A C 1
ATOM 593 O O . GLY A 1 78 ? 27.202 1.603 -16.438 1.00 92.62 78 GLY A O 1
ATOM 594 N N . ILE A 1 79 ? 25.798 2.952 -17.555 1.00 92.00 79 ILE A N 1
ATOM 595 C CA . ILE A 1 79 ? 25.236 3.581 -16.347 1.00 92.00 79 ILE A CA 1
ATOM 596 C C . ILE A 1 79 ? 24.470 2.548 -15.513 1.00 92.00 79 ILE A C 1
ATOM 598 O O . ILE A 1 79 ? 24.672 2.466 -14.302 1.00 92.00 79 ILE A O 1
ATOM 602 N N . SER A 1 80 ? 23.626 1.735 -16.152 1.00 90.81 80 SER A N 1
ATOM 603 C CA . SER A 1 80 ? 22.861 0.688 -15.472 1.00 90.81 80 SER A CA 1
ATOM 604 C C . SER A 1 80 ? 23.762 -0.331 -14.769 1.00 90.81 80 SER A C 1
ATOM 606 O O . SER A 1 80 ? 23.481 -0.683 -13.627 1.00 90.81 80 SER A O 1
ATOM 608 N N . ASP A 1 81 ? 24.862 -0.761 -15.396 1.00 94.25 81 ASP A N 1
ATOM 609 C CA . ASP A 1 81 ? 25.825 -1.695 -14.791 1.00 94.25 81 ASP A CA 1
ATOM 610 C C . ASP A 1 81 ? 26.493 -1.111 -13.531 1.00 94.25 81 ASP A C 1
ATOM 612 O O . ASP A 1 81 ? 26.621 -1.792 -12.513 1.00 94.25 81 ASP A O 1
ATOM 616 N N . VAL A 1 82 ? 26.864 0.175 -13.551 1.00 92.81 82 VAL A N 1
ATOM 617 C CA . VAL A 1 82 ? 27.457 0.863 -12.387 1.00 92.81 82 VAL A CA 1
ATOM 618 C C . VAL A 1 82 ? 26.462 0.985 -11.227 1.00 92.81 82 VAL A C 1
ATOM 620 O O . VAL A 1 82 ? 26.831 0.750 -10.072 1.00 92.81 82 VAL A O 1
ATOM 623 N N . LEU A 1 83 ? 25.205 1.336 -11.518 1.00 92.31 83 LEU A N 1
ATOM 624 C CA . LEU A 1 83 ? 24.154 1.445 -10.502 1.00 92.31 83 LEU A CA 1
ATOM 625 C C . LEU A 1 83 ? 23.834 0.078 -9.884 1.00 92.31 83 LEU A C 1
ATOM 627 O O . LEU A 1 83 ? 23.799 -0.044 -8.659 1.00 92.31 83 LEU A O 1
ATOM 631 N N . ALA A 1 84 ? 23.709 -0.960 -10.714 1.00 90.56 84 ALA A N 1
ATOM 632 C CA . ALA A 1 84 ? 23.455 -2.324 -10.260 1.00 90.56 84 ALA A CA 1
ATOM 633 C C . ALA A 1 84 ? 24.587 -2.859 -9.367 1.00 90.56 84 ALA A C 1
ATOM 635 O O . ALA A 1 84 ? 24.326 -3.407 -8.300 1.00 90.56 84 ALA A O 1
ATOM 636 N N . LYS A 1 85 ? 25.856 -2.634 -9.742 1.00 93.50 85 LYS A N 1
ATOM 637 C CA . LYS A 1 85 ? 27.027 -2.995 -8.914 1.00 93.50 85 LYS A CA 1
ATOM 638 C C . LYS A 1 85 ? 27.059 -2.289 -7.560 1.00 93.50 85 LYS A C 1
ATOM 640 O O . LYS A 1 85 ? 27.706 -2.778 -6.637 1.00 93.50 85 LYS A O 1
ATOM 645 N N . SER A 1 86 ? 26.385 -1.148 -7.451 1.00 89.25 86 SER A N 1
ATOM 646 C CA . SER A 1 86 ? 26.302 -0.353 -6.226 1.00 89.25 86 SER A CA 1
ATOM 647 C C . SER A 1 86 ? 25.072 -0.695 -5.375 1.00 89.25 86 SER A C 1
ATOM 649 O O . SER A 1 86 ? 24.820 0.000 -4.394 1.00 89.25 86 SER A O 1
ATOM 651 N N . ASN A 1 87 ? 24.320 -1.749 -5.730 1.00 83.88 87 ASN A N 1
ATOM 652 C CA . ASN A 1 87 ? 23.053 -2.141 -5.101 1.00 83.88 87 ASN A CA 1
ATOM 653 C C . ASN A 1 87 ? 22.036 -0.993 -5.032 1.00 83.88 87 ASN A C 1
ATOM 655 O O . ASN A 1 87 ? 21.399 -0.778 -4.005 1.00 83.88 87 ASN A O 1
ATOM 659 N N . VAL A 1 88 ? 21.924 -0.230 -6.121 1.00 81.31 88 VAL A N 1
ATOM 660 C CA . VAL A 1 88 ? 20.810 0.699 -6.322 1.00 81.31 88 VAL A CA 1
ATOM 661 C C . VAL A 1 88 ? 19.719 -0.060 -7.076 1.00 81.31 88 VAL A C 1
ATOM 663 O O . VAL A 1 88 ? 19.887 -0.336 -8.266 1.00 81.31 88 VAL A O 1
ATOM 666 N N . ASP A 1 89 ? 18.649 -0.422 -6.369 1.00 67.38 89 ASP A N 1
ATOM 667 C CA . ASP A 1 89 ? 17.518 -1.240 -6.831 1.00 67.38 89 ASP A CA 1
ATOM 668 C C . ASP A 1 89 ? 16.168 -0.495 -6.869 1.00 67.38 89 ASP A C 1
ATOM 670 O O . ASP A 1 89 ? 15.905 0.387 -6.016 1.00 67.38 89 ASP A O 1
#

pLDDT: mean 83.48, std 11.69, range [46.5, 94.25]

Secondary structure (DSSP, 8-state):
--EEE-HHHHHHTTT-SEEEE-TTEEE-HHHHHHHHHTTPEEEETTEEPPPP--------------------TTHHHHHHHHHHHTT--

InterPro domains:
  IPR002912 ACT domain [PS51671] (64-89)
  IPR045865 ACT-like domain [SSF55021] (62-88)